Protein AF-A0A1F6GD07-F1 (afdb_monomer_lite)

pLDDT: mean 90.34, std 6.23, range [61.75, 95.88]

Sequence (111 aa):
MIGKEGDNLGIETVRKRLELDDELIKKVSSLHGIPQAQLRNALPVDRAAELVDDYEITPEFYYERAANNTVVVKEKSWTIKDNAGVESYSLMAPAVVVSMIKQLANILCPR

Secondary structure (DSSP, 8-state):
-PPPTTHHHHHHHHHHHHHHHHHHHHHHHT--SS------SEEEHHHHHHHS-GGGBPEEEEEEE-TTSPEEEEEEE-EEE-TTS-EEEEBPHHHHHHHHHHHHHHHHS--

Foldseek 3Di:
DDDDPCCVVVCVVCVVVVVVVVVVVVVVVPDPPDQDQDFDQWAFPVCDVVPDDPVQFDKDWDWDQDPVRDIDIDIDGDWDQDPVRGIITGTDPVVRVVSRVVSVCCVVPPD

Radius of gyration: 18.7 Å; chains: 1; bounding box: 41×42×52 Å

Organism: NCBI:txid1798560

Structure (mmCIF, N/CA/C/O backbone):
data_AF-A0A1F6GD07-F1
#
_entry.id   AF-A0A1F6GD07-F1
#
loop_
_atom_site.group_PDB
_atom_site.id
_atom_site.type_symbol
_atom_site.label_atom_id
_atom_site.label_alt_id
_atom_site.label_comp_id
_atom_site.label_asym_id
_atom_site.label_entity_id
_atom_site.label_seq_id
_atom_site.pdbx_PDB_ins_code
_atom_site.Cartn_x
_atom_site.Cartn_y
_atom_site.Cartn_z
_atom_site.occupancy
_atom_site.B_iso_or_equiv
_atom_site.auth_seq_id
_atom_site.auth_comp_id
_atom_site.auth_asym_id
_atom_site.auth_atom_id
_atom_site.pdbx_PDB_model_num
ATOM 1 N N . MET A 1 1 ? -6.406 10.789 0.096 1.00 61.75 1 MET A N 1
ATOM 2 C CA . MET A 1 1 ? -5.501 10.793 1.279 1.00 61.75 1 MET A CA 1
ATOM 3 C C . MET A 1 1 ? -6.169 11.590 2.399 1.00 61.75 1 MET A C 1
ATOM 5 O O . MET A 1 1 ? -6.717 12.642 2.095 1.00 61.75 1 MET A O 1
ATOM 9 N N . ILE A 1 2 ? -6.188 11.105 3.647 1.00 68.69 2 ILE A N 1
ATOM 10 C CA . ILE A 1 2 ? -6.691 11.892 4.791 1.00 68.69 2 ILE A CA 1
ATOM 11 C C . ILE A 1 2 ? -5.555 12.784 5.290 1.00 68.69 2 ILE A C 1
ATOM 13 O O . ILE A 1 2 ? -4.456 12.279 5.515 1.00 68.69 2 ILE A O 1
ATOM 17 N N . GLY A 1 3 ? -5.819 14.084 5.438 1.00 73.56 3 GLY A N 1
ATOM 18 C CA . GLY A 1 3 ? -4.853 15.017 6.012 1.00 73.56 3 GLY A CA 1
ATOM 19 C C . GLY A 1 3 ? -4.565 14.652 7.465 1.00 73.56 3 GLY A C 1
ATOM 20 O O . GLY A 1 3 ? -5.491 14.490 8.262 1.00 73.56 3 GLY A O 1
ATOM 21 N N . LYS A 1 4 ? -3.288 14.490 7.799 1.00 76.75 4 LYS A N 1
ATOM 22 C CA . LYS A 1 4 ? -2.824 14.284 9.170 1.00 76.75 4 LYS A CA 1
ATOM 23 C C . LYS A 1 4 ? -2.620 15.636 9.847 1.00 76.75 4 LYS A C 1
ATOM 25 O O . LYS A 1 4 ? -2.421 16.668 9.202 1.00 76.75 4 LYS A O 1
ATOM 30 N N . GLU A 1 5 ? -2.665 15.635 11.1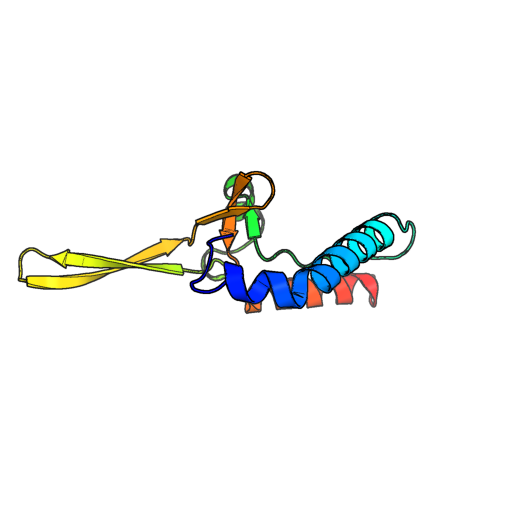73 1.00 76.12 5 GLU A N 1
ATOM 31 C CA . GLU A 1 5 ? -2.347 16.829 11.949 1.00 76.12 5 GLU A CA 1
ATOM 32 C C . GLU A 1 5 ? -0.906 17.279 11.654 1.00 76.12 5 GLU A C 1
ATOM 34 O O . GLU A 1 5 ? 0.028 16.480 11.695 1.00 76.12 5 GLU A O 1
ATOM 39 N N . GLY A 1 6 ? -0.730 18.560 11.321 1.00 77.31 6 GLY A N 1
ATOM 40 C CA . GLY A 1 6 ? 0.583 19.134 11.012 1.00 77.31 6 GLY A CA 1
ATOM 41 C C . GLY A 1 6 ? 1.040 19.010 9.554 1.00 77.31 6 GLY A C 1
ATOM 42 O O . GLY A 1 6 ? 2.081 19.581 9.222 1.00 77.31 6 GLY A O 1
ATOM 43 N N . ASP A 1 7 ? 0.264 18.376 8.664 1.00 78.81 7 ASP A N 1
ATOM 44 C CA . ASP A 1 7 ? 0.616 18.251 7.237 1.00 78.81 7 ASP A CA 1
ATOM 45 C C . ASP A 1 7 ? 0.919 19.614 6.593 1.00 78.81 7 ASP A C 1
ATOM 47 O O . ASP A 1 7 ? 1.899 19.750 5.866 1.00 78.81 7 ASP A O 1
ATOM 51 N N . ASN A 1 8 ? 0.159 20.661 6.928 1.00 78.50 8 ASN A N 1
ATOM 52 C CA . ASN A 1 8 ? 0.374 22.007 6.381 1.00 78.50 8 ASN A CA 1
ATOM 53 C C . ASN A 1 8 ? 1.766 22.582 6.697 1.00 78.50 8 ASN A C 1
ATOM 55 O O . ASN A 1 8 ? 2.343 23.278 5.865 1.00 78.50 8 ASN A O 1
ATOM 59 N N . LEU A 1 9 ? 2.312 22.294 7.883 1.00 78.12 9 LEU A N 1
ATOM 60 C CA . LEU A 1 9 ? 3.640 22.765 8.294 1.00 78.12 9 LEU A CA 1
ATOM 61 C C . LEU A 1 9 ? 4.748 21.851 7.754 1.00 78.12 9 LEU A C 1
ATOM 63 O O . LEU A 1 9 ? 5.819 22.330 7.387 1.00 78.12 9 LEU A O 1
ATOM 67 N N . GLY A 1 10 ? 4.485 20.544 7.669 1.00 80.44 10 GLY A N 1
ATOM 68 C CA . GLY A 1 10 ? 5.432 19.561 7.146 1.00 80.44 10 GLY A CA 1
ATOM 69 C C . GLY A 1 10 ? 5.630 19.669 5.634 1.00 80.44 10 GLY A C 1
ATOM 70 O O . GLY A 1 10 ? 6.769 19.695 5.167 1.00 80.44 10 GLY A O 1
ATOM 71 N N . ILE A 1 11 ? 4.542 19.789 4.866 1.00 83.38 11 ILE A N 1
ATOM 72 C CA . ILE A 1 11 ? 4.568 19.795 3.396 1.00 83.38 11 ILE A CA 1
ATOM 73 C C . ILE A 1 11 ? 5.415 20.948 2.857 1.00 83.38 11 ILE A C 1
ATOM 75 O O . ILE A 1 11 ? 6.176 20.737 1.920 1.00 83.38 11 ILE A O 1
ATOM 79 N N . GLU A 1 12 ? 5.342 22.144 3.450 1.00 85.75 12 GLU A N 1
ATOM 80 C CA . GLU A 1 12 ? 6.119 23.303 2.984 1.00 85.75 12 GLU A CA 1
ATOM 81 C C . GLU A 1 12 ? 7.628 23.020 2.994 1.00 85.75 12 GLU A C 1
ATOM 83 O O . GLU A 1 12 ? 8.333 23.336 2.036 1.00 85.75 12 GLU A O 1
ATOM 88 N N . THR A 1 13 ? 8.121 22.344 4.037 1.00 88.12 13 THR A N 1
ATOM 89 C CA . THR A 1 13 ? 9.555 22.043 4.182 1.00 88.12 13 THR A CA 1
ATOM 90 C C . THR A 1 13 ? 10.076 21.072 3.124 1.00 88.12 13 THR A C 1
ATOM 92 O O . THR A 1 13 ? 11.257 21.111 2.779 1.00 88.12 13 THR A O 1
ATOM 95 N N . VAL A 1 14 ? 9.199 20.226 2.574 1.00 90.38 14 VAL A N 1
ATOM 96 C CA . VAL A 1 14 ? 9.547 19.197 1.584 1.00 90.38 14 VAL A CA 1
ATOM 97 C C . VAL A 1 14 ? 8.918 19.434 0.210 1.00 90.38 14 VAL A C 1
ATOM 99 O O . VAL A 1 14 ? 9.127 18.616 -0.683 1.00 90.38 14 VAL A O 1
ATOM 102 N N . ARG A 1 15 ? 8.198 20.545 -0.007 1.00 90.75 15 ARG A N 1
ATOM 103 C CA . ARG A 1 15 ? 7.429 20.800 -1.241 1.00 90.75 15 ARG A CA 1
ATOM 104 C C . ARG A 1 15 ? 8.280 20.642 -2.495 1.00 90.75 15 ARG A C 1
ATOM 106 O O . ARG A 1 15 ? 7.924 19.869 -3.373 1.00 90.75 15 ARG A O 1
ATOM 113 N N . LYS A 1 16 ? 9.447 21.293 -2.526 1.00 93.75 16 LYS A N 1
ATOM 114 C CA . LYS A 1 16 ? 10.382 21.212 -3.662 1.00 93.75 16 LYS A CA 1
ATOM 115 C C . LYS A 1 16 ? 10.808 19.776 -3.977 1.00 93.75 16 LYS A C 1
ATOM 117 O O . LYS A 1 16 ? 11.053 19.445 -5.129 1.00 93.75 16 LYS A O 1
ATOM 122 N N . ARG A 1 17 ? 10.924 18.928 -2.950 1.00 93.88 17 ARG A N 1
ATOM 123 C CA . ARG A 1 17 ? 11.277 17.517 -3.118 1.00 93.88 17 ARG A CA 1
ATOM 124 C C . ARG A 1 17 ? 10.105 16.727 -3.694 1.00 93.88 17 ARG A C 1
ATOM 126 O O . ARG A 1 17 ? 10.313 15.966 -4.623 1.00 93.88 17 ARG A O 1
ATOM 133 N N . LEU A 1 18 ? 8.893 16.957 -3.186 1.00 91.25 18 LEU A N 1
ATOM 134 C CA . LEU A 1 18 ? 7.676 16.316 -3.695 1.00 91.25 18 LEU A CA 1
ATOM 135 C C . LEU A 1 18 ? 7.407 16.674 -5.165 1.00 91.25 18 LEU A C 1
ATOM 137 O O . LEU A 1 18 ? 7.039 15.800 -5.942 1.00 91.25 18 LEU A O 1
ATOM 141 N N . GLU A 1 19 ? 7.623 17.934 -5.549 1.00 93.94 19 GLU A N 1
ATOM 142 C CA . GLU A 1 19 ? 7.499 18.396 -6.940 1.00 93.94 19 GLU A CA 1
ATOM 143 C C . GLU A 1 19 ? 8.520 17.707 -7.856 1.00 93.94 19 GLU A C 1
ATOM 145 O O . GLU A 1 19 ? 8.152 17.175 -8.902 1.00 93.94 19 GLU A O 1
ATOM 150 N N . LEU A 1 20 ? 9.789 17.644 -7.436 1.00 95.88 20 LEU A N 1
ATOM 151 C CA . LEU A 1 20 ? 10.831 16.939 -8.182 1.00 95.88 20 LEU A CA 1
ATOM 152 C C . LEU A 1 20 ? 10.534 15.435 -8.303 1.00 95.88 20 LEU A C 1
ATOM 154 O O . LEU A 1 20 ? 10.709 14.858 -9.375 1.00 95.88 20 LEU A O 1
ATOM 158 N N . ASP A 1 21 ? 10.084 14.797 -7.223 1.00 93.50 21 ASP A N 1
ATOM 159 C CA . ASP A 1 21 ? 9.742 13.374 -7.220 1.00 93.50 21 ASP A CA 1
ATOM 160 C C . ASP A 1 21 ? 8.581 13.081 -8.194 1.00 93.50 21 ASP A C 1
ATOM 162 O O . ASP A 1 21 ? 8.639 12.097 -8.933 1.00 93.50 21 ASP A O 1
ATOM 166 N N . ASP A 1 22 ? 7.567 13.953 -8.271 1.00 91.81 22 ASP A N 1
ATOM 167 C CA . ASP A 1 22 ? 6.465 13.837 -9.240 1.00 91.81 22 ASP A CA 1
ATOM 168 C C . ASP A 1 22 ? 6.954 13.957 -10.697 1.00 91.81 22 ASP A C 1
ATOM 170 O O . ASP A 1 22 ? 6.588 13.145 -11.555 1.00 91.81 22 ASP A O 1
ATOM 174 N N . GLU A 1 23 ? 7.843 14.911 -10.989 1.00 95.69 23 GLU A N 1
ATOM 175 C CA . GLU A 1 23 ? 8.465 15.043 -12.315 1.00 95.69 23 GLU A CA 1
ATOM 176 C C . GLU A 1 23 ? 9.280 13.801 -12.702 1.00 95.69 23 GLU A C 1
ATOM 178 O O . GLU A 1 23 ? 9.178 13.302 -13.831 1.00 95.69 23 GLU A O 1
ATOM 183 N N . LEU A 1 24 ? 10.068 13.269 -11.764 1.00 94.75 24 LEU A N 1
ATOM 184 C CA . LEU A 1 24 ? 10.867 12.065 -11.976 1.00 94.75 24 LEU A CA 1
ATOM 185 C C . LEU A 1 24 ? 9.979 10.846 -12.238 1.00 94.75 24 LEU A C 1
ATOM 187 O O . LEU A 1 24 ? 10.241 10.103 -13.185 1.00 94.75 24 LEU A O 1
ATOM 191 N N . ILE A 1 25 ? 8.905 10.660 -11.466 1.00 90.75 25 ILE A N 1
ATOM 192 C CA . ILE A 1 25 ? 7.955 9.555 -11.662 1.00 90.75 25 ILE A CA 1
ATOM 193 C C . ILE A 1 25 ? 7.285 9.650 -13.035 1.00 90.75 25 ILE A C 1
ATOM 195 O O . ILE A 1 25 ? 7.194 8.640 -13.741 1.00 90.75 25 ILE A O 1
ATOM 199 N N . LYS A 1 26 ? 6.862 10.846 -13.460 1.00 91.44 26 LYS A N 1
ATOM 200 C CA . LYS A 1 26 ? 6.286 11.065 -14.799 1.00 91.44 26 LYS A CA 1
ATOM 201 C C . LYS A 1 26 ? 7.276 10.713 -15.905 1.00 91.44 26 LYS A C 1
ATOM 203 O O . LYS A 1 26 ? 6.901 10.053 -16.874 1.00 91.44 26 LYS A O 1
ATOM 208 N N . LYS A 1 27 ? 8.545 11.097 -15.747 1.00 92.94 27 LYS A N 1
ATOM 209 C CA . LYS A 1 27 ? 9.606 10.780 -16.710 1.00 92.94 27 LYS A CA 1
ATOM 210 C C . LYS A 1 27 ? 9.937 9.291 -16.748 1.00 92.94 27 LYS A C 1
ATOM 212 O O . LYS A 1 27 ? 10.130 8.752 -17.827 1.00 92.94 27 LYS A O 1
ATOM 217 N N . VAL A 1 28 ? 9.980 8.609 -15.604 1.00 91.19 28 VAL A N 1
ATOM 218 C CA . VAL A 1 28 ? 10.162 7.148 -15.565 1.00 91.19 28 VAL A CA 1
ATOM 219 C C . VAL A 1 28 ? 8.982 6.456 -16.244 1.00 91.19 28 VAL A C 1
ATOM 221 O O . VAL A 1 28 ? 9.187 5.562 -17.058 1.00 91.19 28 VAL A O 1
ATOM 224 N N . SER A 1 29 ? 7.756 6.915 -15.988 1.00 87.88 29 SER A N 1
ATOM 225 C CA . SER A 1 29 ? 6.535 6.354 -16.582 1.00 87.88 29 SER A CA 1
ATOM 226 C C . SER A 1 29 ? 6.470 6.509 -18.108 1.00 87.88 29 SER A C 1
ATOM 228 O O . SER A 1 29 ? 5.772 5.736 -18.757 1.00 87.88 29 SER A O 1
ATOM 230 N N . SER A 1 30 ? 7.196 7.470 -18.696 1.00 91.75 30 SER A N 1
ATOM 231 C CA . SER A 1 30 ? 7.280 7.638 -20.154 1.00 91.75 30 SER A CA 1
ATOM 232 C C . SER A 1 30 ? 8.366 6.786 -20.823 1.00 91.75 30 SER A C 1
ATOM 234 O O . SER A 1 30 ? 8.426 6.731 -22.051 1.00 91.75 30 SER A O 1
ATOM 236 N N . LEU A 1 31 ? 9.225 6.107 -20.054 1.00 92.38 31 LEU A N 1
ATOM 237 C CA . LEU A 1 31 ? 10.238 5.213 -20.610 1.00 92.38 31 LEU A CA 1
ATOM 238 C C . LEU A 1 31 ? 9.599 3.897 -21.059 1.00 92.38 31 LEU A C 1
ATOM 240 O O . LEU A 1 31 ? 9.070 3.131 -20.256 1.00 92.38 31 LEU A O 1
ATOM 244 N N . HIS A 1 32 ? 9.707 3.610 -22.352 1.00 90.38 32 HIS A N 1
ATOM 245 C CA . HIS A 1 32 ? 9.245 2.359 -22.943 1.00 90.38 32 HIS A CA 1
ATOM 246 C C . HIS A 1 32 ? 10.367 1.314 -23.002 1.00 90.38 32 HIS A C 1
ATOM 248 O O . HIS A 1 32 ? 11.545 1.650 -23.101 1.00 90.38 32 HIS A O 1
ATOM 254 N N . GLY A 1 33 ? 9.998 0.031 -22.969 1.00 89.38 33 GLY A N 1
ATOM 255 C CA . GLY A 1 33 ? 10.941 -1.087 -23.105 1.00 89.38 33 GLY A CA 1
ATOM 256 C C . GLY A 1 33 ? 11.710 -1.454 -21.832 1.00 89.38 33 GLY A C 1
ATOM 257 O O . GLY A 1 33 ? 12.467 -2.420 -21.847 1.00 89.38 33 GLY A O 1
ATOM 258 N N . ILE A 1 34 ? 11.493 -0.735 -20.727 1.00 89.88 34 ILE A N 1
ATOM 259 C CA . ILE A 1 34 ? 12.050 -1.066 -19.412 1.00 89.88 34 ILE A CA 1
ATOM 260 C C . ILE A 1 34 ? 10.914 -1.626 -18.548 1.00 89.88 34 ILE A C 1
ATOM 262 O O . ILE A 1 34 ? 9.935 -0.913 -18.326 1.00 89.88 34 ILE A O 1
ATOM 266 N N . PRO A 1 35 ? 11.002 -2.876 -18.060 1.00 89.94 35 PRO A N 1
ATOM 267 C CA . PRO A 1 35 ? 10.005 -3.421 -17.147 1.00 89.94 35 PRO A CA 1
ATOM 268 C C . PRO A 1 35 ? 9.930 -2.601 -15.854 1.00 89.94 35 PRO A C 1
ATOM 270 O O . PRO A 1 35 ? 10.957 -2.236 -15.281 1.00 89.94 35 PRO A O 1
ATOM 273 N N . GLN A 1 36 ? 8.714 -2.324 -15.384 1.00 87.81 36 GLN A N 1
ATOM 274 C CA . GLN A 1 36 ? 8.471 -1.508 -14.194 1.00 87.81 36 GLN A CA 1
ATOM 275 C C . GLN A 1 36 ? 7.697 -2.309 -13.154 1.00 87.81 36 GLN A C 1
ATOM 277 O O . GLN A 1 36 ? 6.672 -2.908 -13.470 1.00 87.81 36 GLN A O 1
ATOM 282 N N . ALA A 1 37 ? 8.164 -2.270 -11.906 1.00 90.31 37 ALA A N 1
ATOM 283 C CA . ALA A 1 37 ? 7.390 -2.728 -10.761 1.00 90.31 37 ALA A CA 1
ATOM 284 C C . ALA A 1 37 ? 6.646 -1.527 -10.159 1.00 90.31 37 ALA A C 1
ATOM 286 O O . ALA A 1 37 ? 7.274 -0.588 -9.669 1.00 90.31 37 ALA A O 1
ATOM 287 N N . GLN A 1 38 ? 5.314 -1.541 -10.211 1.00 89.19 38 GLN A N 1
ATOM 288 C CA . GLN A 1 38 ? 4.474 -0.470 -9.676 1.00 89.19 38 GLN A CA 1
ATOM 289 C C . GLN A 1 38 ? 3.825 -0.912 -8.367 1.00 89.19 38 GLN A C 1
ATOM 291 O O . GLN A 1 38 ? 3.102 -1.908 -8.313 1.00 89.19 38 GLN A O 1
ATOM 296 N N . LEU A 1 39 ? 4.055 -0.139 -7.307 1.00 90.31 39 LEU A N 1
ATOM 297 C CA . LEU A 1 39 ? 3.445 -0.379 -6.004 1.00 90.31 39 LEU A CA 1
ATOM 298 C C . LEU A 1 39 ? 2.199 0.479 -5.852 1.00 90.31 39 LEU A C 1
ATOM 300 O O . LEU A 1 39 ? 2.256 1.707 -5.898 1.00 90.31 39 LEU A O 1
ATOM 304 N N . ARG A 1 40 ? 1.062 -0.187 -5.667 1.00 86.19 40 ARG A N 1
ATOM 305 C CA .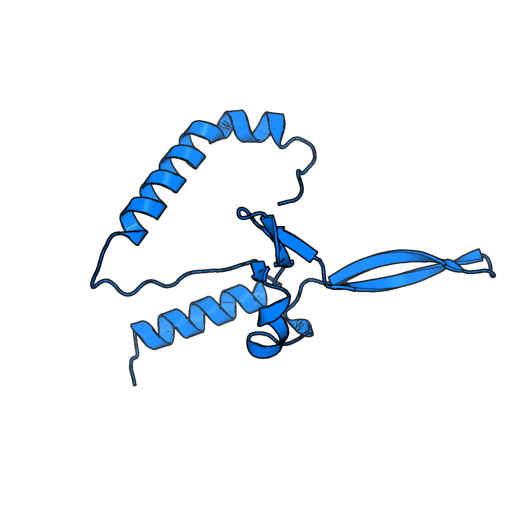 ARG A 1 40 ? -0.226 0.443 -5.386 1.00 86.19 40 ARG A CA 1
ATOM 306 C C . ARG A 1 40 ? -0.599 0.107 -3.950 1.00 86.19 40 ARG A C 1
ATOM 308 O O . ARG A 1 40 ? -0.692 -1.062 -3.603 1.00 86.19 40 ARG A O 1
ATOM 315 N N . ASN A 1 41 ? -0.786 1.137 -3.131 1.00 88.88 41 ASN A N 1
ATOM 316 C CA . ASN A 1 41 ? -1.249 0.991 -1.746 1.00 88.88 41 ASN A CA 1
ATOM 317 C C . ASN A 1 41 ? -2.761 1.235 -1.596 1.00 88.88 41 ASN A C 1
ATOM 319 O O . ASN A 1 41 ? -3.320 1.084 -0.515 1.00 88.88 41 ASN A O 1
ATOM 323 N N . ALA A 1 42 ? -3.411 1.656 -2.677 1.00 91.31 42 ALA A N 1
ATOM 324 C CA . ALA A 1 42 ? -4.843 1.876 -2.744 1.00 91.31 42 ALA A CA 1
ATOM 325 C C . ALA A 1 42 ? -5.392 1.133 -3.959 1.00 91.31 42 ALA A C 1
ATOM 327 O O . ALA A 1 42 ? -4.750 1.125 -5.016 1.00 91.31 42 ALA A O 1
ATOM 328 N N . LEU A 1 43 ? -6.557 0.519 -3.789 1.00 92.38 43 LEU A N 1
ATOM 329 C CA . LEU A 1 43 ? -7.213 -0.263 -4.824 1.00 92.38 43 LEU A CA 1
ATOM 330 C C . LEU A 1 43 ? -8.684 0.149 -4.951 1.00 92.38 43 LEU A C 1
ATOM 332 O O . LEU A 1 43 ? -9.352 0.217 -3.920 1.00 92.38 43 LEU A O 1
ATOM 336 N N . PRO A 1 44 ? -9.202 0.394 -6.169 1.00 94.81 44 PRO A N 1
ATOM 337 C CA . PRO A 1 44 ? -10.610 0.718 -6.369 1.00 94.81 44 PRO A CA 1
ATOM 338 C C . PRO A 1 44 ? -11.530 -0.339 -5.758 1.00 94.81 44 PRO A C 1
ATOM 340 O O . PRO A 1 44 ? -11.311 -1.541 -5.936 1.00 94.81 44 PRO A O 1
ATOM 343 N N . VAL A 1 45 ? -12.556 0.112 -5.035 1.00 94.25 45 VAL A N 1
ATOM 344 C CA . VAL A 1 45 ? -13.487 -0.771 -4.308 1.00 94.25 45 VAL A CA 1
ATOM 345 C C . VAL A 1 45 ? -14.169 -1.776 -5.244 1.00 94.25 45 VAL A C 1
ATOM 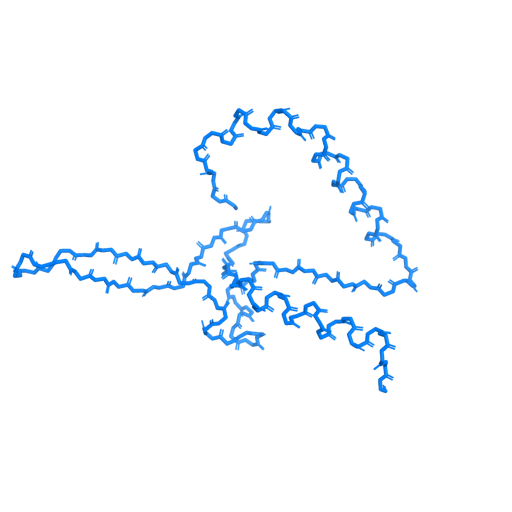347 O O . VAL A 1 45 ? -14.345 -2.937 -4.885 1.00 94.25 45 VAL A O 1
ATOM 350 N N . ASP A 1 46 ? -14.496 -1.360 -6.466 1.00 94.38 46 ASP A N 1
ATOM 351 C CA . ASP A 1 46 ? -15.158 -2.175 -7.492 1.00 94.38 46 ASP A CA 1
ATOM 352 C C . ASP A 1 46 ? -14.272 -3.288 -8.076 1.00 94.38 46 ASP A C 1
ATOM 354 O O . ASP A 1 46 ? -14.788 -4.266 -8.613 1.00 94.38 46 ASP A O 1
ATOM 358 N N . ARG A 1 47 ? -12.945 -3.167 -7.966 1.00 92.12 47 ARG A N 1
ATOM 359 C CA . ARG A 1 47 ? -11.976 -4.165 -8.452 1.00 92.12 47 ARG A CA 1
ATOM 360 C C . ARG A 1 47 ? -11.384 -5.016 -7.329 1.00 92.12 47 ARG A C 1
ATOM 362 O O . ARG A 1 47 ? -10.671 -5.974 -7.615 1.00 92.12 47 ARG A O 1
ATOM 369 N N . ALA A 1 48 ? -11.651 -4.677 -6.069 1.00 91.81 48 ALA A N 1
ATOM 370 C CA . ALA A 1 48 ? -10.968 -5.274 -4.927 1.00 91.81 48 ALA A CA 1
ATOM 371 C C . ALA A 1 48 ? -11.209 -6.778 -4.785 1.00 91.81 48 ALA A C 1
ATOM 373 O O . ALA A 1 48 ? -10.246 -7.530 -4.669 1.00 91.81 48 ALA A O 1
ATOM 374 N N . ALA A 1 49 ? -12.462 -7.216 -4.915 1.00 91.62 49 ALA A N 1
ATOM 375 C CA . ALA A 1 49 ? -12.845 -8.620 -4.760 1.00 91.62 49 ALA A CA 1
ATOM 376 C C . ALA A 1 49 ? -12.192 -9.574 -5.782 1.00 91.62 49 ALA A C 1
ATOM 378 O O . ALA A 1 49 ? -12.170 -10.781 -5.569 1.00 91.62 49 ALA A O 1
ATOM 379 N N . GLU A 1 50 ? -11.685 -9.054 -6.906 1.00 94.75 50 GLU A N 1
ATOM 380 C CA . GLU A 1 50 ? -11.006 -9.854 -7.936 1.00 94.75 50 GLU A CA 1
ATOM 381 C C . GLU A 1 50 ? -9.485 -9.933 -7.733 1.00 94.75 50 GLU A C 1
ATOM 383 O O . GLU A 1 50 ? -8.827 -10.781 -8.335 1.00 94.75 50 GLU A O 1
ATOM 388 N N . LEU A 1 51 ? -8.909 -9.006 -6.965 1.00 91.62 51 LEU A N 1
ATOM 389 C CA . LEU A 1 51 ? -7.468 -8.738 -6.974 1.00 91.62 51 LEU A CA 1
ATOM 390 C C . LEU A 1 51 ? -6.782 -9.019 -5.640 1.00 91.62 51 LEU A C 1
ATOM 392 O O . LEU A 1 51 ? -5.575 -9.265 -5.645 1.00 91.62 51 LEU A O 1
ATOM 396 N N . VAL A 1 52 ? -7.518 -8.944 -4.531 1.00 92.62 52 VAL A N 1
ATOM 397 C CA . VAL A 1 52 ? -6.991 -9.111 -3.173 1.00 92.62 52 VAL A CA 1
ATOM 398 C C . VAL A 1 52 ? -7.982 -9.871 -2.302 1.00 92.62 52 VAL A C 1
ATOM 400 O O . VAL A 1 52 ? -9.189 -9.830 -2.539 1.00 92.62 52 VAL A O 1
ATOM 403 N N . ASP A 1 53 ? -7.462 -10.538 -1.280 1.00 94.50 53 ASP A N 1
ATOM 404 C CA . ASP A 1 53 ? -8.286 -11.164 -0.249 1.00 94.50 53 ASP A CA 1
ATOM 405 C C . ASP A 1 53 ? -8.696 -10.139 0.828 1.00 94.50 53 ASP A C 1
ATOM 407 O O . ASP A 1 53 ? -7.991 -9.161 1.083 1.00 94.50 53 ASP A O 1
ATOM 411 N N . ASP A 1 54 ? -9.800 -10.390 1.540 1.00 92.56 54 ASP A N 1
ATOM 412 C CA . ASP A 1 54 ? -10.318 -9.469 2.568 1.00 92.56 54 ASP A CA 1
ATOM 413 C C . ASP A 1 54 ? -9.294 -9.154 3.677 1.00 92.56 54 ASP A C 1
ATOM 415 O O . ASP A 1 54 ? -9.245 -8.032 4.181 1.00 92.56 54 ASP A O 1
ATOM 419 N N . TYR A 1 55 ? -8.433 -10.116 4.034 1.00 92.94 55 TYR A N 1
ATOM 420 C CA . TYR A 1 55 ? -7.397 -9.935 5.062 1.00 92.94 55 TYR A CA 1
ATOM 421 C C . TYR A 1 55 ? -6.216 -9.066 4.599 1.00 92.94 55 TYR A C 1
ATOM 423 O O . TYR A 1 55 ? -5.359 -8.708 5.407 1.00 92.94 55 TYR A O 1
ATOM 431 N N . GLU A 1 56 ? -6.126 -8.759 3.304 1.00 94.38 56 GLU A N 1
ATOM 432 C CA . GLU A 1 56 ? -5.109 -7.868 2.743 1.00 94.38 56 GLU A CA 1
ATOM 433 C C . GLU A 1 56 ? -5.539 -6.396 2.815 1.00 94.38 56 GLU A C 1
ATOM 435 O O . GLU A 1 56 ? -4.707 -5.495 2.653 1.00 94.38 56 GLU A O 1
ATOM 440 N N . ILE A 1 57 ? -6.824 -6.137 3.074 1.00 95.56 57 ILE A N 1
ATOM 441 C CA . ILE A 1 57 ? -7.389 -4.799 3.214 1.00 95.56 57 ILE A CA 1
ATOM 442 C C . ILE A 1 57 ? -7.167 -4.298 4.642 1.00 95.56 57 ILE A C 1
ATOM 444 O O . ILE A 1 57 ? -7.334 -5.015 5.623 1.00 95.56 57 ILE A O 1
ATOM 448 N N . THR A 1 58 ? -6.787 -3.028 4.772 1.00 95.06 58 THR A N 1
ATOM 449 C CA . THR A 1 58 ? -6.588 -2.396 6.079 1.00 95.06 58 THR A CA 1
ATOM 450 C C . THR A 1 58 ? -7.931 -2.289 6.808 1.00 95.06 58 THR A C 1
ATOM 452 O O . THR A 1 58 ? -8.864 -1.698 6.255 1.00 95.06 58 THR A O 1
ATOM 455 N N . PRO A 1 59 ? -8.046 -2.793 8.046 1.00 94.69 59 PRO A N 1
ATOM 456 C CA . PRO A 1 59 ? -9.268 -2.652 8.821 1.00 94.69 59 PRO A CA 1
ATOM 457 C C . PRO A 1 59 ? -9.390 -1.259 9.450 1.00 94.69 59 PRO A C 1
ATOM 459 O O . PRO A 1 59 ? -8.420 -0.669 9.929 1.00 94.69 59 PRO A O 1
ATOM 462 N N . GLU A 1 60 ? -10.612 -0.742 9.477 1.00 93.31 60 GLU A N 1
ATOM 463 C CA . GLU A 1 60 ? -11.045 0.419 10.246 1.00 93.31 60 GLU A CA 1
ATOM 464 C C . GLU A 1 60 ? -11.818 -0.049 11.477 1.00 93.31 60 GLU A C 1
ATOM 466 O O . GLU A 1 60 ? -12.849 -0.717 11.361 1.00 93.31 60 GLU A O 1
ATOM 471 N N . PHE A 1 61 ? -11.360 0.365 12.655 1.00 93.19 61 PHE A N 1
ATOM 472 C CA . PHE A 1 61 ? -12.045 0.089 13.912 1.00 93.19 61 PHE A CA 1
ATOM 473 C C . PHE A 1 61 ? -12.900 1.279 14.329 1.00 93.19 61 PHE A C 1
ATOM 475 O O . PHE A 1 61 ? -12.418 2.411 14.395 1.00 93.19 61 PHE A O 1
ATOM 482 N N . TYR A 1 62 ? -14.160 1.016 14.666 1.00 92.38 62 TYR A N 1
ATOM 483 C CA . TYR A 1 62 ? -15.069 2.007 15.227 1.00 92.38 62 TYR A CA 1
ATOM 484 C C . TYR A 1 62 ? -15.717 1.488 16.505 1.00 92.38 62 TYR A C 1
ATOM 486 O O . TYR A 1 62 ? -15.938 0.289 16.689 1.00 92.38 62 TYR A O 1
ATOM 494 N N . TYR A 1 63 ? -15.989 2.421 17.410 1.00 93.81 63 TYR A N 1
ATOM 495 C CA . TYR A 1 63 ? -16.476 2.129 18.748 1.00 93.81 63 TYR A CA 1
ATOM 496 C C . TYR A 1 63 ? -17.929 2.565 18.866 1.00 93.81 63 TYR A C 1
ATOM 498 O O . TYR A 1 63 ? -18.265 3.718 18.596 1.00 93.81 63 TYR A O 1
ATOM 506 N N . GLU A 1 64 ? -18.784 1.657 19.316 1.00 93.12 64 GLU A N 1
ATOM 507 C CA . GLU A 1 64 ? -20.180 1.949 19.620 1.00 93.12 64 GLU A CA 1
ATOM 508 C C . GLU A 1 64 ? -20.474 1.668 21.089 1.00 93.12 64 GLU A C 1
ATOM 510 O O . GLU A 1 64 ? -19.947 0.733 21.693 1.00 93.12 64 GLU A O 1
ATOM 515 N N . ARG A 1 65 ? -21.352 2.477 21.680 1.00 92.12 65 ARG A N 1
ATOM 516 C CA . ARG A 1 65 ? -21.810 2.277 23.052 1.00 92.12 65 ARG A CA 1
ATOM 517 C C . ARG A 1 65 ? -23.047 1.385 23.044 1.00 92.12 65 ARG A C 1
ATOM 519 O O . ARG A 1 65 ? -24.091 1.785 22.537 1.00 92.12 65 ARG A O 1
ATOM 526 N N . ALA A 1 66 ? -22.937 0.193 23.618 1.00 88.62 66 ALA A N 1
ATOM 527 C CA . ALA A 1 66 ? -24.057 -0.725 23.770 1.00 88.62 66 ALA A CA 1
ATOM 528 C C . ALA A 1 66 ? -25.002 -0.294 24.907 1.00 88.62 66 ALA A C 1
ATOM 530 O O . ALA A 1 66 ? -24.637 0.469 25.808 1.00 88.62 66 ALA A O 1
ATOM 531 N N . ALA A 1 67 ? -26.233 -0.815 24.880 1.00 89.06 67 ALA A N 1
ATOM 532 C CA . ALA A 1 67 ? -27.293 -0.478 25.836 1.00 89.06 67 ALA A CA 1
ATOM 533 C C . ALA A 1 67 ? -26.944 -0.807 27.304 1.00 89.06 67 ALA A C 1
ATOM 535 O O . ALA A 1 67 ? -27.456 -0.179 28.224 1.00 89.06 67 ALA A O 1
ATOM 536 N N . ASN A 1 68 ? -26.039 -1.759 27.527 1.00 91.19 68 ASN A N 1
ATOM 537 C CA . ASN A 1 68 ? -25.529 -2.186 28.834 1.00 91.19 68 ASN A CA 1
ATOM 538 C C . ASN A 1 68 ? -24.328 -1.347 29.331 1.00 91.19 68 ASN A C 1
ATOM 540 O O . ASN A 1 68 ? -23.585 -1.808 30.196 1.00 91.19 68 ASN A O 1
ATOM 544 N N . ASN A 1 69 ? -24.105 -0.144 28.787 1.00 89.75 69 ASN A N 1
ATOM 545 C CA . ASN A 1 69 ? -22.965 0.724 29.108 1.00 89.75 69 ASN A CA 1
ATOM 546 C C . ASN A 1 69 ? -21.579 0.189 28.678 1.00 89.75 69 ASN A C 1
ATOM 548 O O . ASN A 1 69 ? -20.576 0.809 29.034 1.00 89.75 69 ASN A O 1
ATOM 552 N N . THR A 1 70 ? -21.485 -0.901 27.907 1.00 90.50 70 THR A N 1
ATOM 553 C CA . THR A 1 70 ? -20.193 -1.403 27.403 1.00 90.50 70 THR A CA 1
ATOM 554 C C . THR A 1 70 ? -19.838 -0.803 26.045 1.00 90.50 70 THR A C 1
ATOM 556 O O . THR A 1 70 ? -20.722 -0.477 25.255 1.00 90.50 70 THR A O 1
ATOM 559 N N . VAL A 1 71 ? -18.544 -0.685 25.751 1.00 93.50 71 VAL A N 1
ATOM 560 C CA . VAL A 1 71 ? -18.055 -0.293 24.422 1.00 93.50 71 VAL A CA 1
ATOM 561 C C . VAL A 1 71 ? -17.874 -1.548 23.571 1.00 93.50 71 VAL A C 1
ATOM 563 O O . VAL A 1 71 ? -17.206 -2.487 23.996 1.00 93.50 71 VAL A O 1
ATOM 566 N N . VAL A 1 72 ? -18.467 -1.558 22.381 1.00 94.31 72 VAL A N 1
ATOM 567 C CA . VAL A 1 72 ? -18.299 -2.607 21.372 1.00 94.31 72 VAL A CA 1
ATOM 568 C C . VAL A 1 72 ? -17.358 -2.086 20.298 1.00 94.31 72 VAL A C 1
ATOM 570 O O . VAL A 1 72 ? -17.543 -0.978 19.793 1.00 94.31 72 VAL A O 1
ATOM 573 N N . VAL A 1 73 ? -16.355 -2.891 19.953 1.00 94.00 73 VAL A N 1
ATOM 574 C CA . VAL A 1 73 ? -15.465 -2.632 18.819 1.00 94.00 73 VAL A CA 1
ATOM 575 C C . VAL A 1 73 ? -16.053 -3.324 17.602 1.00 94.00 73 VAL A C 1
ATOM 577 O O . VAL A 1 73 ? -16.329 -4.523 17.645 1.00 94.00 73 VAL A O 1
ATOM 58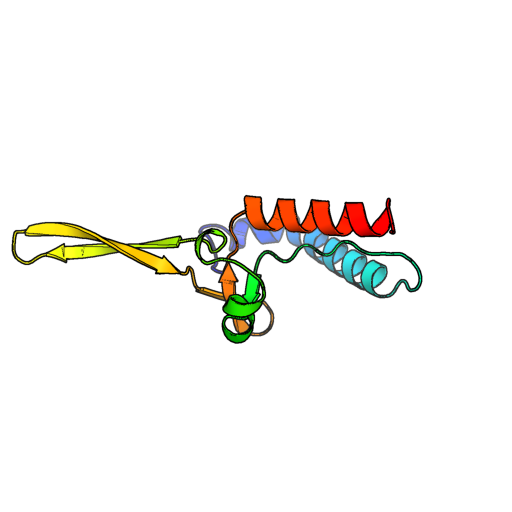0 N N . LYS A 1 74 ? -16.261 -2.571 16.530 1.00 94.31 74 LYS A N 1
ATOM 581 C CA . LYS A 1 74 ? -16.662 -3.100 15.232 1.00 94.31 74 LYS A CA 1
ATOM 582 C C . LYS A 1 74 ? -15.596 -2.777 14.198 1.00 94.31 74 LYS A C 1
ATOM 584 O O . LYS A 1 74 ? -14.841 -1.815 14.340 1.00 94.31 74 LYS A O 1
ATOM 589 N N . GLU A 1 75 ? -15.569 -3.592 13.158 1.00 93.94 75 GLU A N 1
ATOM 590 C CA . GLU A 1 75 ? -14.594 -3.518 12.082 1.00 93.94 75 GLU A CA 1
ATOM 591 C C . GLU A 1 75 ? -15.310 -3.307 10.748 1.00 93.94 75 GLU A C 1
ATOM 593 O O . GLU A 1 75 ? -16.411 -3.820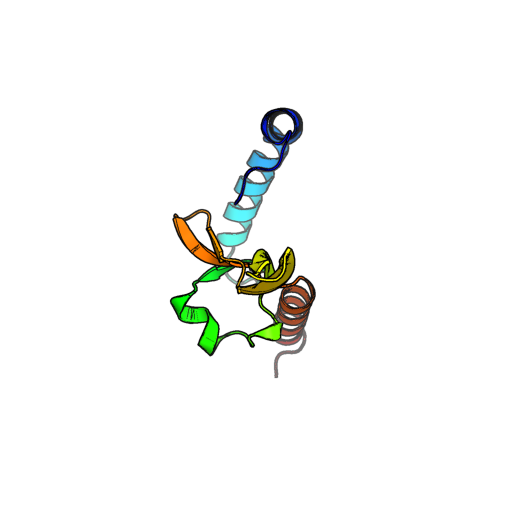 10.527 1.00 93.94 75 GLU A O 1
ATOM 598 N N . LYS A 1 76 ? -14.704 -2.512 9.874 1.00 93.25 76 LYS A N 1
ATOM 599 C CA . LYS A 1 76 ? -15.092 -2.365 8.468 1.00 93.25 76 LYS A CA 1
ATOM 600 C C . LYS A 1 76 ? -13.838 -2.098 7.636 1.00 93.25 76 LYS A C 1
ATOM 602 O O . LYS A 1 76 ? -12.822 -1.683 8.181 1.00 93.25 76 LYS A O 1
ATOM 607 N N . SER A 1 77 ? -13.896 -2.285 6.325 1.00 94.25 77 SER A N 1
ATOM 608 C CA . SER A 1 77 ? -12.765 -1.982 5.441 1.00 94.25 77 SER A CA 1
ATOM 609 C C . SER A 1 77 ? -12.459 -0.482 5.409 1.00 94.25 77 SER A C 1
ATOM 611 O O . SER A 1 77 ? -13.348 0.340 5.160 1.00 94.25 77 SER A O 1
ATOM 613 N N . TRP A 1 78 ? -11.193 -0.119 5.614 1.00 92.69 78 TRP A N 1
ATOM 614 C CA . TRP A 1 78 ? -10.747 1.269 5.543 1.00 92.69 78 TRP A CA 1
ATOM 615 C C . TRP A 1 78 ? -10.819 1.781 4.101 1.00 92.69 78 TRP A C 1
ATOM 617 O O . TRP A 1 78 ? -10.065 1.342 3.226 1.00 92.69 78 TRP A O 1
ATOM 627 N N . THR A 1 79 ? -11.723 2.732 3.864 1.00 92.00 79 THR A N 1
ATOM 628 C CA . THR A 1 79 ? -12.025 3.271 2.531 1.00 92.00 79 THR A CA 1
ATOM 629 C C . THR A 1 79 ? -11.642 4.745 2.458 1.00 92.00 79 THR A C 1
ATOM 631 O O . THR A 1 79 ? -11.994 5.533 3.335 1.00 92.00 79 THR A O 1
ATOM 634 N N . ILE A 1 80 ? -10.903 5.126 1.416 1.00 90.62 80 ILE A N 1
ATOM 635 C CA . ILE A 1 80 ? -10.474 6.502 1.163 1.00 90.62 80 ILE A CA 1
ATOM 636 C C . ILE A 1 80 ? -10.626 6.858 -0.311 1.00 90.62 80 ILE A C 1
ATOM 638 O O . ILE A 1 80 ? -10.446 6.021 -1.191 1.00 90.62 80 ILE A O 1
ATOM 642 N N . LYS A 1 81 ? -10.832 8.145 -0.591 1.00 90.69 81 LYS A N 1
ATOM 643 C CA . LYS A 1 81 ? -10.675 8.668 -1.949 1.00 90.69 81 LYS A CA 1
ATOM 644 C C . LYS A 1 81 ? -9.200 8.747 -2.325 1.00 90.69 81 LYS A C 1
ATOM 646 O O . LYS A 1 81 ? -8.381 9.312 -1.577 1.00 90.69 81 LYS A O 1
ATOM 651 N N . ASP A 1 82 ? -8.877 8.180 -3.478 1.00 85.88 82 ASP A N 1
ATOM 652 C CA . ASP A 1 82 ? -7.562 8.300 -4.093 1.00 85.88 82 ASP A CA 1
ATOM 653 C C . ASP A 1 82 ? -7.338 9.705 -4.689 1.00 85.88 82 ASP A C 1
ATOM 655 O O . ASP A 1 82 ? -8.159 10.615 -4.542 1.00 85.88 82 ASP A O 1
ATOM 659 N N . ASN A 1 83 ? -6.196 9.904 -5.349 1.00 81.62 83 ASN A N 1
ATOM 660 C CA . ASN A 1 83 ? -5.842 11.196 -5.945 1.00 81.62 83 ASN A CA 1
ATOM 661 C C . ASN A 1 83 ? -6.711 11.565 -7.164 1.00 81.62 83 ASN A C 1
ATOM 663 O O . ASN A 1 83 ? -6.714 12.724 -7.567 1.00 81.62 83 ASN A O 1
ATOM 667 N N . ALA A 1 84 ? -7.437 10.604 -7.743 1.00 85.25 84 ALA A N 1
ATOM 668 C CA . ALA A 1 84 ? -8.410 10.818 -8.810 1.00 85.25 84 ALA A CA 1
ATOM 669 C C . ALA A 1 84 ? -9.845 10.995 -8.269 1.00 85.25 84 ALA A C 1
ATOM 671 O O . ALA A 1 84 ? -10.772 11.225 -9.044 1.00 85.25 84 ALA A O 1
ATOM 672 N N . GLY A 1 85 ? -10.036 10.919 -6.946 1.00 88.31 85 GLY A N 1
ATOM 673 C CA . GLY A 1 85 ? -11.338 11.023 -6.290 1.00 88.31 85 GLY A CA 1
ATOM 674 C C . GLY A 1 85 ? -12.137 9.7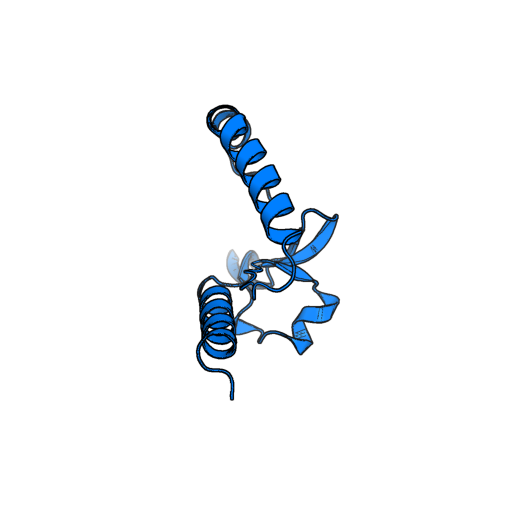16 -6.257 1.00 88.31 85 GLY A C 1
ATOM 675 O O . GLY A 1 85 ? -13.308 9.750 -5.878 1.00 88.31 85 GLY A O 1
ATOM 676 N N . VAL A 1 86 ? -11.529 8.587 -6.630 1.00 93.06 86 VAL A N 1
ATOM 677 C CA . VAL A 1 86 ? -12.157 7.260 -6.671 1.00 93.06 86 VAL A CA 1
ATOM 678 C C . VAL A 1 86 ? -12.119 6.621 -5.287 1.00 93.06 86 VAL A C 1
ATOM 680 O O . VAL A 1 86 ? -11.076 6.608 -4.627 1.00 93.06 86 VAL A O 1
ATOM 683 N N . GLU A 1 87 ? -13.250 6.066 -4.849 1.00 94.50 87 GLU A N 1
ATOM 684 C CA . GLU A 1 87 ? -13.324 5.285 -3.611 1.00 94.50 87 GLU A CA 1
ATOM 685 C C . GLU A 1 87 ? -12.441 4.041 -3.724 1.00 94.50 87 GLU A C 1
ATOM 687 O O . GLU A 1 87 ? -12.610 3.205 -4.615 1.00 94.50 87 GLU A O 1
ATOM 692 N N . SER A 1 88 ? -11.475 3.939 -2.819 1.00 94.50 88 SER A N 1
ATOM 693 C CA . SER A 1 88 ? -10.454 2.903 -2.831 1.00 94.50 88 SER A CA 1
ATOM 694 C C . SER A 1 88 ? -10.216 2.353 -1.430 1.00 94.50 88 SER A C 1
ATOM 696 O O . SER A 1 88 ? -10.166 3.100 -0.451 1.00 94.50 88 SER A O 1
ATOM 698 N N . TYR A 1 89 ? -10.001 1.046 -1.329 1.00 95.19 89 TYR A N 1
ATOM 699 C CA . TYR A 1 89 ? -9.514 0.428 -0.103 1.00 95.19 89 TYR A CA 1
ATOM 700 C C . TYR A 1 89 ? -8.022 0.681 0.075 1.00 95.19 89 TYR A C 1
ATOM 702 O O . TYR A 1 89 ? -7.256 0.647 -0.890 1.00 95.19 89 TYR A O 1
ATOM 710 N N . SER A 1 90 ? -7.601 0.907 1.320 1.00 93.38 90 SER A N 1
ATOM 711 C CA . SER A 1 90 ? -6.179 0.899 1.677 1.00 93.38 90 SER A CA 1
ATOM 712 C C . SER A 1 90 ? -5.709 -0.534 1.876 1.00 93.38 90 SER A C 1
ATOM 714 O O . SER A 1 90 ? -6.326 -1.287 2.627 1.00 93.38 90 SER A O 1
ATOM 716 N N . LEU A 1 91 ? -4.587 -0.903 1.271 1.00 94.00 91 LEU A N 1
ATOM 717 C CA . LEU A 1 91 ? -3.987 -2.220 1.465 1.00 94.00 91 LEU A CA 1
ATOM 718 C C . LEU A 1 91 ? -3.065 -2.228 2.684 1.00 94.00 91 LEU A C 1
ATOM 720 O O . LEU A 1 91 ? -2.446 -1.221 3.034 1.00 94.00 91 LEU A O 1
ATOM 724 N N . MET A 1 92 ? -2.967 -3.381 3.339 1.00 94.38 92 MET A N 1
ATOM 725 C CA . MET A 1 92 ? -1.968 -3.595 4.374 1.00 94.38 92 MET A CA 1
ATOM 726 C C . MET A 1 92 ? -0.571 -3.664 3.743 1.00 94.38 92 MET A C 1
ATOM 728 O O . MET A 1 92 ? -0.376 -4.236 2.668 1.00 94.38 92 MET A O 1
ATOM 732 N N . ALA A 1 93 ? 0.438 -3.145 4.448 1.00 94.25 93 ALA A N 1
ATOM 733 C CA . ALA A 1 93 ? 1.823 -3.145 3.970 1.00 94.25 93 ALA A CA 1
ATOM 734 C C . ALA A 1 93 ? 2.343 -4.527 3.497 1.00 94.25 93 ALA A C 1
ATOM 736 O O . ALA A 1 93 ? 3.012 -4.567 2.462 1.00 94.25 93 ALA A O 1
ATOM 737 N N . PRO A 1 94 ? 2.028 -5.662 4.162 1.00 94.81 94 PRO A N 1
ATOM 738 C CA . PRO A 1 94 ? 2.436 -6.984 3.690 1.00 94.81 94 PRO A CA 1
ATOM 739 C C . PRO A 1 94 ? 1.927 -7.320 2.283 1.00 94.81 94 PRO A C 1
ATOM 741 O O . PRO A 1 94 ? 2.705 -7.819 1.472 1.00 94.81 94 PRO A O 1
ATOM 744 N N . ALA A 1 95 ? 0.671 -6.992 1.961 1.00 94.00 95 ALA A N 1
ATOM 745 C CA . ALA A 1 95 ? 0.082 -7.268 0.649 1.00 94.00 95 ALA A CA 1
ATOM 746 C C . ALA A 1 95 ? 0.822 -6.513 -0.469 1.00 94.00 95 ALA A C 1
ATOM 748 O O . ALA A 1 95 ? 1.178 -7.079 -1.507 1.00 94.00 95 ALA A O 1
ATOM 749 N N . VAL A 1 96 ? 1.165 -5.245 -0.214 1.00 94.12 96 VAL A N 1
ATOM 750 C CA . VAL A 1 96 ? 1.947 -4.419 -1.147 1.00 94.12 96 VAL A CA 1
ATOM 751 C C . VAL A 1 96 ? 3.346 -5.002 -1.373 1.00 94.12 96 VAL A C 1
ATOM 753 O O . VAL A 1 96 ? 3.817 -5.060 -2.510 1.00 94.12 96 VAL A O 1
ATOM 756 N N . VAL A 1 97 ? 4.008 -5.484 -0.316 1.00 95.06 97 VAL A N 1
ATOM 757 C CA . VAL A 1 97 ? 5.342 -6.104 -0.418 1.00 95.06 97 VAL A CA 1
ATOM 758 C C . VAL A 1 97 ? 5.289 -7.417 -1.199 1.00 95.06 97 VAL A C 1
ATOM 760 O O . VAL A 1 97 ? 6.136 -7.654 -2.058 1.00 95.06 97 VAL A O 1
ATOM 763 N N . VAL A 1 98 ? 4.282 -8.257 -0.959 1.00 94.00 98 VAL A N 1
ATOM 764 C CA . VAL A 1 98 ? 4.095 -9.498 -1.724 1.00 94.00 98 VAL A CA 1
ATOM 765 C C . VAL A 1 98 ? 3.876 -9.190 -3.208 1.00 94.00 98 VAL A C 1
ATOM 767 O O . VAL A 1 98 ? 4.483 -9.840 -4.061 1.00 94.00 98 VAL A O 1
ATOM 770 N N . SER A 1 99 ? 3.079 -8.166 -3.530 1.00 93.06 99 SER A N 1
ATOM 771 C CA . SER A 1 99 ? 2.902 -7.691 -4.909 1.00 93.06 99 SER A CA 1
ATOM 772 C C . SER A 1 99 ? 4.225 -7.246 -5.543 1.00 93.06 99 SER A C 1
ATOM 774 O O . SER A 1 99 ? 4.529 -7.648 -6.668 1.00 93.06 99 SER A O 1
ATOM 776 N N . MET A 1 100 ? 5.061 -6.500 -4.810 1.00 94.69 100 MET A N 1
ATOM 777 C CA . MET A 1 100 ? 6.403 -6.115 -5.264 1.00 94.69 100 MET A CA 1
ATOM 778 C C . MET A 1 100 ? 7.248 -7.337 -5.631 1.00 94.69 100 MET A C 1
ATOM 780 O O . MET A 1 100 ? 7.813 -7.398 -6.720 1.00 94.69 100 MET A O 1
ATOM 784 N N . ILE A 1 101 ? 7.323 -8.316 -4.725 1.00 95.50 101 ILE A N 1
ATOM 785 C CA . ILE A 1 101 ? 8.141 -9.520 -4.902 1.00 95.50 101 ILE A CA 1
ATOM 786 C C . ILE A 1 101 ? 7.665 -10.311 -6.122 1.00 95.50 101 ILE A C 1
ATOM 788 O O . ILE A 1 101 ? 8.492 -10.725 -6.931 1.00 95.50 101 ILE A O 1
ATOM 792 N N . LYS A 1 102 ? 6.347 -10.476 -6.297 1.00 93.38 102 LYS A N 1
ATOM 793 C CA . LYS A 1 102 ? 5.764 -11.151 -7.468 1.00 93.38 102 LYS A CA 1
ATOM 794 C C . LYS A 1 102 ? 6.130 -10.438 -8.775 1.00 93.38 102 LYS A C 1
ATOM 796 O O . LYS A 1 102 ? 6.542 -11.094 -9.728 1.00 93.38 102 LYS A O 1
ATOM 801 N N . GLN A 1 103 ? 6.027 -9.107 -8.815 1.00 94.12 103 GLN A N 1
ATOM 802 C CA . GLN A 1 103 ? 6.407 -8.316 -9.992 1.00 94.12 103 GLN A CA 1
ATOM 803 C C . GLN A 1 103 ? 7.902 -8.461 -10.310 1.00 94.12 103 GLN A C 1
ATOM 805 O O . GLN A 1 103 ? 8.260 -8.733 -11.453 1.00 94.12 103 GLN A O 1
ATOM 810 N N . LEU A 1 104 ? 8.773 -8.354 -9.303 1.00 94.75 104 LEU A N 1
ATOM 811 C CA . LEU A 1 104 ? 10.217 -8.526 -9.478 1.00 94.75 104 LEU A CA 1
ATOM 812 C C . LEU A 1 104 ? 10.580 -9.937 -9.949 1.00 94.75 104 LEU A C 1
ATOM 814 O O . LEU A 1 104 ? 11.396 -10.078 -10.857 1.00 94.75 104 LEU A O 1
ATOM 818 N N . ALA A 1 105 ? 9.960 -10.972 -9.379 1.00 95.69 105 ALA A N 1
ATOM 819 C CA . ALA A 1 105 ? 10.177 -12.353 -9.794 1.00 95.69 105 ALA A CA 1
ATOM 820 C C . ALA A 1 105 ? 9.789 -12.567 -11.264 1.00 95.69 105 ALA A C 1
ATOM 822 O O . ALA A 1 105 ? 10.558 -13.166 -12.007 1.00 95.69 105 ALA A O 1
ATOM 823 N N . ASN A 1 106 ? 8.656 -12.014 -11.708 1.00 94.25 106 ASN A N 1
ATOM 824 C CA . ASN A 1 106 ? 8.232 -12.095 -13.108 1.00 94.25 106 ASN A CA 1
ATOM 825 C C . ASN A 1 106 ? 9.189 -11.360 -14.064 1.00 94.25 106 ASN A C 1
ATOM 827 O O . ASN A 1 106 ? 9.387 -11.807 -15.189 1.00 94.25 106 ASN A O 1
ATOM 831 N N . ILE A 1 107 ? 9.776 -10.241 -13.626 1.00 94.50 107 ILE A N 1
ATOM 832 C CA . ILE A 1 107 ? 10.719 -9.450 -14.430 1.00 94.50 107 ILE A CA 1
ATOM 833 C C . ILE A 1 107 ? 12.087 -10.138 -14.528 1.00 94.50 107 ILE A C 1
ATOM 835 O O . ILE A 1 107 ? 12.673 -10.193 -15.606 1.00 94.50 107 ILE A O 1
ATOM 839 N N . LEU A 1 108 ? 12.618 -10.626 -13.403 1.00 93.69 108 LEU A N 1
ATOM 840 C CA . LEU A 1 108 ? 13.988 -11.143 -13.298 1.00 93.69 108 LEU A CA 1
ATOM 841 C C . LEU A 1 108 ? 14.094 -12.637 -13.616 1.00 93.69 108 LEU A C 1
ATOM 843 O O . LEU A 1 108 ? 15.144 -13.104 -14.052 1.00 93.69 108 LEU A O 1
ATOM 847 N N . CYS A 1 109 ? 13.019 -13.387 -13.391 1.00 93.19 109 CYS A N 1
ATOM 848 C CA . CYS A 1 109 ? 12.929 -14.820 -13.644 1.00 93.19 109 CYS A CA 1
ATOM 849 C C . CYS A 1 109 ? 11.697 -15.130 -14.514 1.00 93.19 109 CYS A C 1
ATOM 851 O O . CYS A 1 109 ? 10.794 -15.840 -14.056 1.00 93.19 109 CYS A O 1
ATOM 853 N N . PRO A 1 110 ? 11.631 -14.596 -15.749 1.00 80.06 110 PRO A N 1
ATOM 854 C CA . PRO A 1 110 ? 10.530 -14.892 -16.654 1.00 80.06 110 PRO A CA 1
ATOM 855 C C . PRO A 1 110 ? 10.506 -16.398 -16.942 1.00 80.06 110 PRO A C 1
ATOM 857 O O . PRO A 1 110 ? 11.536 -16.992 -17.271 1.00 80.06 110 PRO A O 1
ATOM 860 N N . ARG A 1 111 ? 9.338 -17.013 -16.751 1.00 69.19 111 ARG A N 1
ATOM 861 C CA . ARG A 1 111 ? 9.070 -18.393 -17.172 1.00 69.19 111 ARG A CA 1
ATOM 862 C C . ARG A 1 111 ? 8.679 -18.438 -18.639 1.00 69.19 111 ARG A C 1
ATOM 864 O O . ARG A 1 111 ? 7.962 -17.508 -19.068 1.00 69.19 111 ARG A O 1
#